Protein AF-A0AB37ZDE5-F1 (afdb_monomer_lite)

Foldseek 3Di:
DPPVVPCVVVPPCLVVLLCQLLVCLVVVHDLVPRPDPDPSSSVSSVNSNVVNNCVVVVVVPPPDDD

Secondary structure (DSSP, 8-state):
------HHHHT-HHHHHHHHHHHHHHTT--GGG----SHHHHHHHHHHHHHHHHHHHHTTT-S---

Organism: NCBI:txid592361

pLDDT: mean 75.12, std 16.87, range [42.28, 92.19]

Radius of gyration: 15.97 Å; chains: 1; bounding box: 31×32×51 Å

InterPro domains:
  IPR007040 Ribosome modulation factor [PF04957] (19-53)
  IPR023200 Ribosome modulation factor domain superfamily [G3DSA:1.10.10.620] (8-61)

Sequence (66 aa):
MDDKQDGRRQNNPHPTVREAGAEAARRGEPVYSCPYSHPAMRNSWLRGYSGAQQMTLGFELGGDDE

Structure (mmCIF, N/CA/C/O backbone):
data_AF-A0AB37ZDE5-F1
#
_entry.id   AF-A0AB37ZDE5-F1
#
loop_
_atom_site.group_PDB
_atom_site.id
_atom_site.type_symbol
_atom_site.label_atom_id
_atom_site.label_alt_id
_atom_site.label_comp_id
_atom_site.label_asym_id
_atom_site.label_entity_id
_atom_site.label_seq_id
_atom_site.pdbx_PDB_ins_code
_atom_site.Cartn_x
_atom_site.Cartn_y
_atom_site.Cartn_z
_atom_site.occupancy
_atom_site.B_iso_or_equiv
_atom_site.auth_seq_id
_atom_site.auth_comp_id
_atom_site.auth_asym_id
_atom_site.auth_atom_id
_atom_site.pdbx_PDB_model_num
ATOM 1 N N . MET A 1 1 ? 18.927 17.530 -26.390 1.00 42.28 1 MET A N 1
ATOM 2 C CA . MET A 1 1 ? 18.808 17.229 -24.949 1.00 42.28 1 MET A CA 1
ATOM 3 C C . MET A 1 1 ? 17.962 15.986 -24.874 1.00 42.28 1 MET A C 1
ATOM 5 O O . MET A 1 1 ? 16.743 16.049 -24.815 1.00 42.28 1 MET A O 1
ATOM 9 N N . ASP A 1 2 ? 18.627 14.864 -25.087 1.00 49.84 2 ASP A N 1
ATOM 10 C CA . ASP A 1 2 ? 18.021 13.555 -25.211 1.00 49.84 2 ASP A CA 1
ATOM 11 C C . 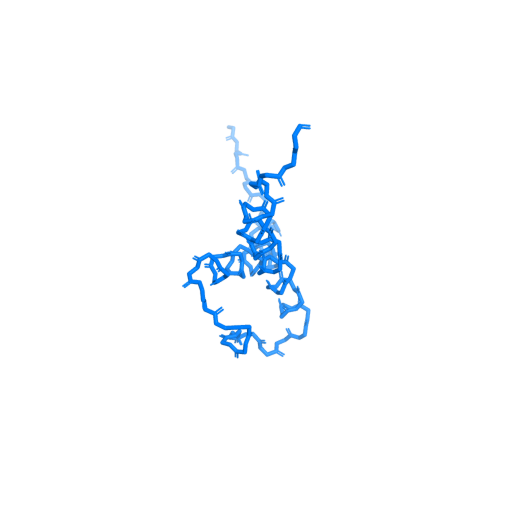ASP A 1 2 ? 17.673 13.086 -23.804 1.00 49.84 2 ASP A C 1
ATOM 13 O O . ASP A 1 2 ? 18.475 12.435 -23.133 1.00 49.84 2 ASP A O 1
ATOM 17 N N . ASP A 1 3 ? 16.473 13.465 -23.357 1.00 54.47 3 ASP A N 1
ATOM 18 C CA . ASP A 1 3 ? 15.751 12.863 -22.237 1.00 54.47 3 ASP A CA 1
ATOM 19 C C . ASP A 1 3 ? 15.461 11.399 -22.594 1.00 54.47 3 ASP A C 1
ATOM 21 O O . ASP A 1 3 ? 14.346 10.972 -22.897 1.00 54.47 3 ASP A O 1
ATOM 25 N N . LYS A 1 4 ? 16.530 10.603 -22.635 1.00 52.19 4 LYS A N 1
ATOM 26 C CA . LYS A 1 4 ? 16.497 9.160 -22.794 1.00 52.19 4 LYS A CA 1
ATOM 27 C C . LYS A 1 4 ? 16.042 8.619 -21.452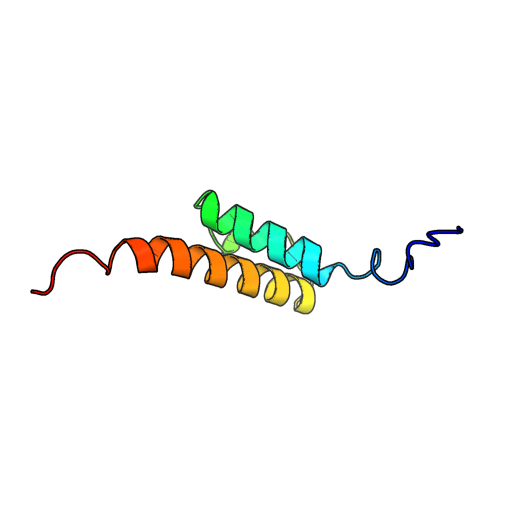 1.00 52.19 4 LYS A C 1
ATOM 29 O O . LYS A 1 4 ? 16.842 8.188 -20.627 1.00 52.19 4 LYS A O 1
ATOM 34 N N . GLN A 1 5 ? 14.738 8.755 -21.236 1.00 54.00 5 GLN A N 1
ATOM 35 C CA . GLN A 1 5 ? 13.984 8.232 -20.118 1.00 54.00 5 GLN A CA 1
ATOM 36 C C . GLN A 1 5 ? 14.434 6.782 -19.930 1.00 54.00 5 GLN A C 1
ATOM 38 O O . GLN A 1 5 ? 14.132 5.921 -20.756 1.00 54.00 5 GLN A O 1
ATOM 43 N N . ASP A 1 6 ? 15.273 6.539 -18.923 1.00 51.06 6 ASP A N 1
ATOM 44 C CA . ASP A 1 6 ? 15.895 5.241 -18.694 1.00 51.06 6 ASP A CA 1
ATOM 45 C C . ASP A 1 6 ? 14.775 4.198 -18.542 1.00 51.06 6 ASP A C 1
ATOM 47 O O . ASP A 1 6 ? 14.056 4.153 -17.540 1.00 51.06 6 ASP A O 1
ATOM 51 N N . GLY A 1 7 ? 14.579 3.390 -19.589 1.00 51.25 7 GLY A N 1
ATOM 52 C CA . GLY A 1 7 ? 13.516 2.385 -19.682 1.00 51.25 7 GLY A CA 1
ATOM 53 C C . GLY A 1 7 ? 13.598 1.315 -18.594 1.00 51.25 7 GLY A C 1
ATOM 54 O O . GLY A 1 7 ? 12.645 0.571 -18.379 1.00 51.25 7 GLY A O 1
ATOM 55 N N . ARG A 1 8 ? 14.706 1.263 -17.842 1.00 51.88 8 ARG A N 1
ATOM 56 C CA . ARG A 1 8 ? 14.859 0.357 -16.700 1.00 51.88 8 ARG A CA 1
ATOM 57 C C . ARG A 1 8 ? 14.041 0.815 -15.496 1.00 51.88 8 ARG A C 1
ATOM 59 O O . ARG A 1 8 ? 13.637 -0.028 -14.703 1.00 51.88 8 ARG A O 1
ATOM 66 N N . ARG A 1 9 ? 13.729 2.114 -15.376 1.00 47.91 9 ARG A N 1
ATOM 67 C CA . ARG A 1 9 ? 12.788 2.630 -14.360 1.00 47.91 9 ARG A CA 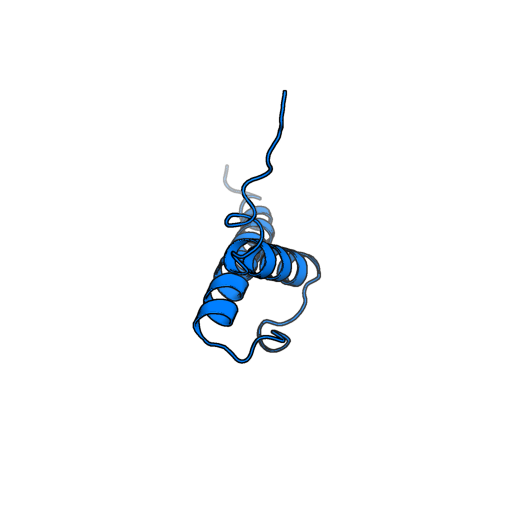1
ATOM 68 C C . ARG A 1 9 ? 11.330 2.321 -14.710 1.00 47.91 9 ARG A C 1
ATOM 70 O O . ARG A 1 9 ? 10.526 2.150 -13.802 1.00 47.91 9 ARG A O 1
ATOM 77 N N . GLN A 1 10 ? 11.014 2.204 -16.001 1.00 51.25 10 GLN A N 1
ATOM 78 C CA . GLN A 1 10 ? 9.686 1.815 -16.496 1.00 51.25 10 GLN A CA 1
ATOM 79 C C . GLN A 1 10 ? 9.438 0.303 -16.343 1.00 51.25 10 GLN A C 1
ATOM 81 O O . GLN A 1 10 ? 8.307 -0.114 -16.128 1.00 51.25 10 GLN A O 1
ATOM 86 N N . ASN A 1 11 ? 10.494 -0.521 -16.364 1.00 57.78 11 ASN A N 1
ATOM 87 C CA . ASN A 1 11 ? 10.416 -1.971 -16.145 1.00 57.78 11 ASN A CA 1
ATOM 88 C C . ASN A 1 11 ? 10.578 -2.383 -14.668 1.00 57.78 11 ASN A C 1
ATOM 90 O O . ASN A 1 11 ? 11.144 -3.432 -14.364 1.00 57.78 11 ASN A O 1
ATOM 94 N N . ASN A 1 12 ? 10.137 -1.547 -13.728 1.00 66.19 12 ASN A N 1
ATOM 95 C CA . ASN A 1 12 ? 10.079 -1.936 -12.324 1.00 66.19 12 ASN A CA 1
ATOM 96 C C . ASN A 1 12 ? 8.608 -1.929 -11.893 1.00 66.19 12 ASN A C 1
ATOM 98 O O . ASN A 1 12 ? 8.073 -0.866 -11.592 1.00 66.19 12 ASN A O 1
ATOM 102 N N . PRO A 1 13 ? 7.926 -3.090 -11.871 1.00 76.12 13 PRO A N 1
ATOM 103 C CA . PRO A 1 13 ? 6.492 -3.144 -11.585 1.00 76.12 13 PRO A CA 1
ATOM 104 C C . PRO A 1 13 ? 6.178 -2.797 -10.122 1.00 76.12 13 PRO A C 1
ATOM 106 O O . PRO A 1 13 ? 5.064 -2.409 -9.796 1.00 76.12 13 PRO A O 1
ATOM 109 N N . HIS A 1 14 ? 7.157 -2.896 -9.220 1.00 83.88 14 HIS A N 1
ATOM 110 C CA . HIS A 1 14 ? 6.992 -2.672 -7.782 1.00 83.88 14 HIS A CA 1
ATOM 111 C C . HIS A 1 14 ? 6.397 -1.303 -7.380 1.00 83.88 14 HIS A C 1
ATOM 113 O O . HIS A 1 14 ? 5.466 -1.307 -6.572 1.00 83.88 14 HIS A O 1
ATOM 119 N N . PRO A 1 15 ? 6.884 -0.143 -7.874 1.00 84.88 15 PRO A N 1
ATOM 120 C CA . PRO A 1 15 ? 6.272 1.161 -7.602 1.00 84.88 15 PRO A CA 1
ATOM 121 C C . PRO A 1 15 ? 4.821 1.263 -8.089 1.00 84.88 15 PRO A C 1
ATOM 123 O O . PRO A 1 15 ? 3.962 1.654 -7.305 1.00 84.88 15 PRO A O 1
ATOM 126 N N . THR A 1 16 ? 4.524 0.842 -9.321 1.00 86.62 16 THR A N 1
ATOM 127 C CA . THR A 1 16 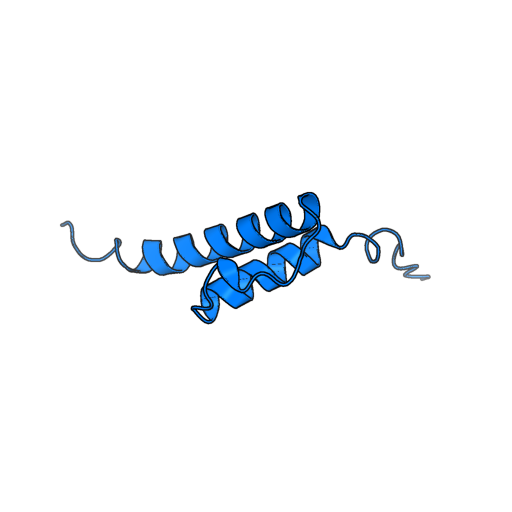? 3.155 0.854 -9.871 1.00 86.62 16 THR A CA 1
ATOM 128 C C . THR A 1 16 ? 2.219 -0.040 -9.060 1.00 86.62 16 THR A C 1
ATOM 130 O O . THR A 1 16 ? 1.112 0.351 -8.701 1.00 86.62 16 THR A O 1
ATOM 133 N N . VAL A 1 17 ? 2.687 -1.234 -8.697 1.00 89.12 17 VAL A N 1
ATOM 134 C CA . VAL A 1 17 ? 1.936 -2.187 -7.876 1.00 89.12 17 VAL A CA 1
ATOM 135 C C . VAL A 1 17 ? 1.685 -1.629 -6.470 1.00 89.12 17 VAL A C 1
ATOM 137 O O . VAL A 1 17 ? 0.604 -1.819 -5.914 1.00 89.12 17 VAL A O 1
ATOM 140 N N . ARG A 1 18 ? 2.653 -0.905 -5.896 1.00 90.94 18 ARG A N 1
ATOM 141 C CA . ARG A 1 18 ? 2.486 -0.214 -4.612 1.00 90.94 18 ARG A CA 1
ATOM 142 C C . ARG A 1 18 ? 1.425 0.880 -4.696 1.00 90.94 18 ARG A C 1
ATOM 144 O O . ARG A 1 18 ? 0.576 0.953 -3.813 1.00 90.94 18 ARG A O 1
ATOM 151 N N . GLU A 1 19 ? 1.455 1.706 -5.736 1.00 89.19 19 GLU A N 1
ATOM 152 C CA . GLU A 1 19 ? 0.467 2.771 -5.937 1.00 89.19 19 GLU A CA 1
ATOM 153 C C . GLU A 1 19 ? -0.949 2.207 -6.111 1.00 89.19 19 GLU A C 1
ATOM 155 O O . GLU A 1 19 ? -1.879 2.671 -5.451 1.00 89.19 19 GLU A O 1
ATOM 160 N N . ALA A 1 20 ? -1.095 1.122 -6.878 1.00 89.69 20 ALA A N 1
ATOM 161 C CA . ALA A 1 20 ? -2.359 0.399 -7.009 1.00 89.69 20 ALA A CA 1
ATOM 162 C C . ALA A 1 20 ? -2.883 -0.128 -5.658 1.00 89.69 20 ALA A C 1
ATOM 164 O O . ALA A 1 20 ? -4.086 -0.103 -5.407 1.00 89.69 20 ALA A O 1
ATOM 165 N N . GLY A 1 21 ? -1.994 -0.581 -4.766 1.00 91.25 21 GLY A N 1
ATOM 166 C CA . GLY A 1 21 ? -2.363 -0.983 -3.406 1.00 91.25 21 GLY A CA 1
ATOM 167 C C . GLY A 1 21 ? -2.840 0.185 -2.553 1.00 91.25 21 GLY A C 1
ATOM 168 O O . GLY A 1 21 ? -3.870 0.086 -1.889 1.00 91.25 21 GLY A O 1
ATOM 169 N N . ALA A 1 22 ? -2.139 1.317 -2.616 1.00 91.81 22 ALA A N 1
ATOM 170 C CA . ALA A 1 22 ? -2.539 2.534 -1.915 1.00 91.81 22 ALA A CA 1
ATOM 171 C C . ALA A 1 22 ? -3.889 3.076 -2.414 1.00 91.81 22 ALA A C 1
ATOM 173 O O . ALA A 1 22 ? -4.693 3.582 -1.634 1.00 91.81 22 ALA A O 1
ATOM 174 N N . GLU A 1 23 ? -4.160 2.980 -3.714 1.00 90.12 23 GLU A N 1
ATOM 175 C CA . GLU A 1 23 ? -5.449 3.350 -4.294 1.00 90.12 23 GLU A CA 1
ATOM 176 C C . GLU A 1 23 ? -6.575 2.400 -3.869 1.00 90.12 23 GLU A C 1
ATOM 178 O O . GLU A 1 23 ? -7.646 2.870 -3.496 1.00 90.12 23 GLU A O 1
ATOM 183 N N . ALA A 1 24 ? -6.328 1.088 -3.843 1.00 89.69 24 ALA A N 1
ATOM 184 C CA . ALA A 1 24 ? -7.298 0.113 -3.349 1.00 89.69 24 ALA A CA 1
ATOM 185 C C . ALA A 1 24 ? -7.681 0.378 -1.882 1.00 89.69 24 ALA A C 1
ATOM 187 O O . ALA A 1 24 ? -8.865 0.404 -1.559 1.00 89.69 24 ALA A O 1
ATOM 188 N N . ALA A 1 25 ? -6.708 0.675 -1.015 1.00 89.75 25 ALA A N 1
ATOM 189 C CA . ALA A 1 25 ? -6.988 1.064 0.369 1.00 89.75 25 ALA A CA 1
ATOM 190 C C . ALA A 1 25 ? -7.817 2.353 0.460 1.00 89.75 25 ALA A C 1
ATOM 192 O O . ALA A 1 25 ? -8.779 2.402 1.218 1.00 89.75 25 ALA A O 1
ATOM 193 N N . ARG A 1 26 ? -7.501 3.375 -0.351 1.00 86.44 26 ARG A N 1
ATOM 194 C CA . ARG A 1 26 ? -8.288 4.623 -0.418 1.00 86.44 26 ARG A CA 1
ATOM 195 C C . ARG A 1 26 ? -9.715 4.408 -0.925 1.00 86.44 26 ARG A C 1
ATOM 197 O O . ARG A 1 26 ? -10.611 5.142 -0.532 1.00 86.44 26 ARG A O 1
ATOM 204 N N . ARG A 1 27 ? -9.928 3.416 -1.793 1.00 87.44 27 ARG A N 1
ATOM 205 C CA . ARG A 1 27 ? -11.257 3.005 -2.270 1.00 87.44 27 ARG A CA 1
ATOM 206 C C . ARG A 1 27 ? -12.020 2.138 -1.262 1.00 87.44 27 ARG A C 1
ATOM 208 O O . ARG A 1 27 ? -13.190 1.865 -1.496 1.00 87.44 27 ARG A O 1
ATOM 215 N N . GLY A 1 28 ? -11.376 1.697 -0.178 1.00 84.81 28 GLY A N 1
ATOM 216 C CA . GLY A 1 28 ? -11.953 0.745 0.772 1.00 84.81 28 GLY A CA 1
ATOM 217 C C . GLY A 1 28 ? -12.047 -0.686 0.230 1.00 84.81 28 GLY A C 1
ATOM 218 O O . GLY A 1 28 ? -12.773 -1.503 0.790 1.00 84.81 28 GLY A O 1
ATOM 219 N N . GLU A 1 29 ? -11.323 -1.005 -0.849 1.00 86.56 29 GLU A N 1
ATOM 220 C CA . GLU A 1 29 ? -11.290 -2.361 -1.399 1.00 86.56 29 GLU A CA 1
ATOM 221 C C . GLU A 1 29 ? -10.628 -3.319 -0.406 1.00 86.56 29 GLU A C 1
ATOM 223 O O . GLU A 1 29 ? -9.654 -2.948 0.249 1.00 86.56 29 GLU A O 1
ATOM 228 N N . PRO A 1 30 ? -11.088 -4.567 -0.290 1.00 84.69 30 PRO A N 1
ATOM 229 C CA . PRO A 1 30 ? -10.506 -5.514 0.642 1.00 84.69 30 PRO A CA 1
ATOM 230 C C . PRO A 1 30 ? -9.145 -6.045 0.168 1.00 84.69 30 PRO A C 1
ATOM 232 O O . PRO A 1 30 ? -8.908 -6.267 -1.018 1.00 84.69 30 PRO A O 1
ATOM 235 N N . VAL A 1 31 ? -8.257 -6.358 1.119 1.00 84.19 31 VAL A N 1
ATOM 236 C CA . VAL A 1 31 ? -6.905 -6.898 0.854 1.00 84.19 31 VAL A CA 1
ATOM 237 C C . VAL A 1 31 ? -6.913 -8.171 -0.008 1.00 84.19 31 VAL A C 1
ATOM 239 O O . VAL A 1 31 ? -5.986 -8.408 -0.785 1.00 84.19 31 VAL A O 1
ATOM 242 N N . TYR A 1 32 ? -7.950 -9.002 0.116 1.00 84.56 32 TYR A N 1
ATOM 243 C CA . TYR A 1 32 ? -8.088 -10.233 -0.667 1.00 84.56 32 TYR A CA 1
ATOM 244 C C . TYR A 1 32 ? -8.439 -9.987 -2.145 1.00 84.56 32 TYR A C 1
ATOM 246 O O . TYR A 1 32 ? -8.286 -10.905 -2.944 1.00 84.56 32 TYR A O 1
ATOM 254 N N . SER A 1 33 ? -8.838 -8.765 -2.521 1.00 86.19 33 SER A N 1
ATOM 255 C CA . SER A 1 33 ? -9.080 -8.338 -3.913 1.00 86.19 33 SER A CA 1
ATOM 256 C C . SER A 1 33 ? -7.771 -8.129 -4.698 1.00 86.19 33 SER A C 1
ATOM 258 O O . SER A 1 33 ? -7.779 -7.771 -5.872 1.00 86.19 33 SER A O 1
ATOM 260 N N . CYS A 1 34 ? -6.607 -8.342 -4.065 1.00 83.50 34 CYS A N 1
ATOM 261 C CA . CYS A 1 34 ? -5.305 -8.190 -4.707 1.00 83.50 34 CYS A CA 1
ATOM 262 C C . CYS A 1 34 ? -5.182 -9.097 -5.956 1.00 83.50 34 CYS A C 1
ATOM 264 O O . CYS A 1 34 ? -5.146 -10.322 -5.810 1.00 83.50 34 CYS A O 1
ATOM 266 N N . PRO A 1 35 ? -5.024 -8.534 -7.173 1.00 83.12 35 PRO A N 1
ATOM 267 C CA . PRO A 1 35 ? -5.012 -9.312 -8.417 1.00 83.12 35 PRO A CA 1
ATOM 268 C C . PRO A 1 35 ? -3.666 -10.008 -8.691 1.00 83.12 35 PRO A C 1
ATOM 270 O O . PRO A 1 35 ? -3.513 -10.710 -9.689 1.00 83.12 35 PRO A O 1
ATOM 273 N N . TYR A 1 36 ? -2.659 -9.809 -7.834 1.00 85.06 36 TYR A N 1
ATOM 274 C CA . TYR A 1 36 ? -1.302 -10.303 -8.057 1.00 85.06 36 TYR A CA 1
ATOM 275 C C . TYR A 1 36 ? -1.069 -11.647 -7.363 1.00 85.06 36 TYR A C 1
ATOM 277 O O . TYR A 1 36 ? -0.982 -11.725 -6.137 1.00 85.06 36 TYR A O 1
ATOM 285 N N . SER A 1 37 ? -0.858 -12.703 -8.151 1.00 83.19 37 SER A N 1
ATOM 286 C CA . SER A 1 37 ? -0.469 -14.022 -7.628 1.00 83.19 37 SER A CA 1
ATOM 287 C C . SER A 1 37 ? 1.013 -14.102 -7.239 1.00 83.19 37 SER A C 1
ATOM 289 O O . SER A 1 37 ? 1.392 -14.932 -6.416 1.00 83.19 37 SER A O 1
ATOM 291 N N . HIS A 1 38 ? 1.870 -13.245 -7.809 1.00 87.81 38 HIS A N 1
ATOM 292 C CA . HIS A 1 38 ? 3.309 -13.288 -7.551 1.00 87.81 38 HIS A CA 1
ATOM 293 C C . HIS A 1 38 ? 3.652 -12.680 -6.173 1.00 87.81 38 HIS A C 1
ATOM 295 O O . HIS A 1 38 ? 3.321 -11.514 -5.928 1.00 87.81 38 HIS A O 1
ATOM 301 N N . PRO A 1 39 ? 4.352 -13.405 -5.276 1.00 87.00 39 PRO A N 1
ATOM 302 C CA . PRO A 1 39 ? 4.506 -13.002 -3.874 1.00 87.00 39 PRO A CA 1
ATOM 303 C C . PRO A 1 39 ? 5.233 -11.661 -3.694 1.00 87.00 39 PRO A C 1
ATOM 305 O O . PRO A 1 39 ? 4.843 -10.856 -2.849 1.00 87.00 39 PRO A O 1
ATOM 308 N N . ALA A 1 40 ? 6.235 -11.358 -4.525 1.00 87.25 40 ALA A N 1
ATOM 309 C CA . ALA A 1 40 ? 6.961 -10.087 -4.453 1.00 87.25 40 ALA A CA 1
ATOM 310 C C . ALA A 1 40 ? 6.104 -8.876 -4.884 1.00 87.25 40 ALA A C 1
ATOM 312 O O . ALA A 1 40 ? 6.217 -7.785 -4.313 1.00 87.25 40 ALA A O 1
ATOM 313 N N . MET A 1 41 ? 5.208 -9.070 -5.859 1.00 87.44 41 MET A N 1
ATOM 314 C CA . MET A 1 41 ? 4.263 -8.039 -6.301 1.00 87.44 41 MET A CA 1
ATOM 315 C C . MET A 1 41 ? 3.178 -7.836 -5.249 1.00 87.44 41 MET A C 1
ATOM 317 O O . MET A 1 41 ? 2.943 -6.709 -4.826 1.00 87.44 41 MET A O 1
ATOM 321 N N . ARG A 1 42 ? 2.603 -8.927 -4.733 1.00 90.19 42 ARG A N 1
ATOM 322 C CA . ARG A 1 42 ? 1.614 -8.873 -3.652 1.00 90.19 42 ARG A CA 1
ATOM 323 C C . ARG A 1 42 ? 2.159 -8.157 -2.417 1.00 90.19 42 ARG A C 1
ATOM 325 O O . ARG A 1 42 ? 1.481 -7.293 -1.882 1.00 90.19 42 ARG A O 1
ATOM 332 N N . ASN A 1 43 ? 3.401 -8.419 -2.007 1.00 91.06 43 ASN A N 1
ATOM 333 C CA . ASN A 1 43 ? 4.031 -7.681 -0.906 1.00 91.06 43 ASN A CA 1
ATOM 334 C C . ASN A 1 43 ? 4.178 -6.179 -1.232 1.00 91.06 43 ASN A C 1
ATOM 336 O O . ASN A 1 43 ? 3.884 -5.319 -0.409 1.00 91.06 43 ASN A O 1
ATOM 340 N N . SER A 1 44 ? 4.555 -5.839 -2.467 1.00 92.19 44 SER A N 1
ATOM 341 C CA . SER A 1 44 ? 4.646 -4.434 -2.898 1.00 92.19 44 SER A CA 1
ATOM 342 C C . SER A 1 44 ? 3.293 -3.720 -2.855 1.00 92.19 44 SER A C 1
ATOM 34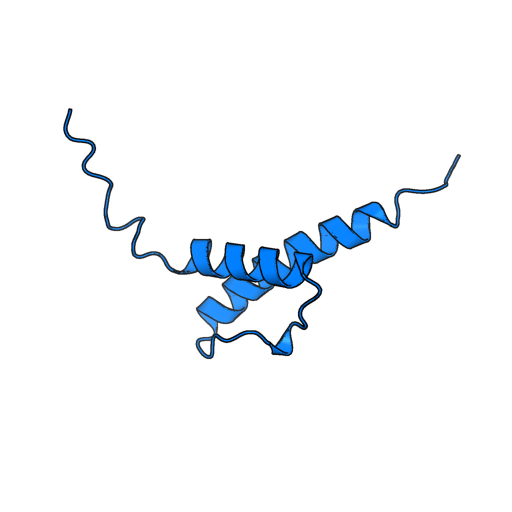4 O O . SER A 1 44 ? 3.230 -2.583 -2.391 1.00 92.19 44 SER A O 1
ATOM 346 N N . TRP A 1 45 ? 2.230 -4.413 -3.265 1.00 92.19 45 TRP A N 1
ATOM 347 C CA . TRP A 1 45 ? 0.847 -3.944 -3.213 1.00 92.19 45 TRP A CA 1
ATOM 348 C C . TRP A 1 45 ? 0.389 -3.743 -1.767 1.00 92.19 45 TRP A C 1
ATOM 350 O O . TRP A 1 45 ? -0.052 -2.655 -1.406 1.00 92.19 45 TRP A O 1
ATOM 360 N N . LEU A 1 46 ? 0.601 -4.746 -0.907 1.00 91.38 46 LEU A N 1
ATOM 361 C CA . LEU A 1 46 ? 0.263 -4.694 0.518 1.00 91.38 46 LEU A CA 1
ATOM 362 C C . LEU A 1 46 ? 0.965 -3.538 1.236 1.00 91.38 46 LEU A C 1
ATOM 364 O O . LEU A 1 46 ? 0.339 -2.848 2.029 1.00 91.38 46 LEU A O 1
ATOM 368 N N . ARG A 1 47 ? 2.239 -3.265 0.925 1.00 91.38 47 ARG A N 1
ATOM 369 C CA . ARG A 1 47 ? 2.966 -2.125 1.511 1.00 91.38 47 ARG A CA 1
ATOM 370 C C . ARG A 1 47 ? 2.313 -0.783 1.178 1.00 91.38 47 ARG A C 1
ATOM 372 O O . ARG A 1 47 ? 2.282 0.095 2.034 1.00 91.38 47 ARG A O 1
ATOM 379 N N . GLY A 1 48 ? 1.806 -0.613 -0.043 1.00 91.44 48 GLY A N 1
ATOM 380 C CA . GLY A 1 48 ? 1.071 0.594 -0.428 1.00 91.44 48 GLY A CA 1
ATOM 381 C C . GLY A 1 48 ? -0.306 0.660 0.224 1.00 91.44 48 GLY A C 1
ATOM 382 O O . GLY A 1 48 ? -0.679 1.695 0.770 1.00 91.44 48 GLY A O 1
ATOM 383 N N . TYR A 1 49 ? -1.010 -0.472 0.233 1.00 91.56 49 TYR A N 1
ATOM 384 C CA . TYR A 1 49 ? -2.323 -0.628 0.847 1.00 91.56 49 TYR A CA 1
ATOM 385 C C . TYR A 1 49 ? -2.298 -0.290 2.341 1.00 91.56 49 TYR A C 1
ATOM 387 O O . TYR A 1 49 ? -3.007 0.607 2.779 1.00 91.56 49 TYR A O 1
ATOM 395 N N . SER A 1 50 ? -1.421 -0.925 3.123 1.00 89.31 50 SER A N 1
ATOM 396 C CA . SER A 1 50 ? -1.282 -0.652 4.558 1.00 89.31 50 SER A CA 1
ATOM 397 C C . SER A 1 50 ? -0.780 0.764 4.844 1.00 89.31 50 SER A C 1
ATOM 399 O O . SER A 1 50 ? -1.113 1.320 5.884 1.00 89.31 50 SER A O 1
ATOM 401 N N . GLY A 1 51 ? 0.014 1.366 3.951 1.00 88.19 51 GLY A N 1
ATOM 402 C CA . GLY A 1 51 ? 0.434 2.764 4.083 1.00 88.19 51 GLY A CA 1
ATOM 403 C C . GLY A 1 51 ? -0.744 3.731 3.955 1.00 88.19 51 GLY A C 1
ATOM 404 O O . GLY A 1 51 ? -0.938 4.589 4.809 1.00 88.19 51 GLY A O 1
ATOM 405 N N . ALA A 1 52 ? -1.575 3.556 2.928 1.00 87.44 52 ALA A N 1
ATOM 406 C CA . ALA A 1 52 ? -2.782 4.358 2.741 1.00 87.44 52 ALA A CA 1
ATOM 407 C C . ALA A 1 52 ? -3.866 4.061 3.787 1.00 87.44 52 ALA A C 1
ATOM 409 O O . ALA A 1 52 ? -4.540 4.983 4.239 1.00 87.44 52 ALA A O 1
ATOM 410 N N . GLN A 1 53 ? -3.986 2.805 4.224 1.00 84.12 53 GLN A N 1
ATOM 411 C CA . GLN A 1 53 ? -4.918 2.413 5.276 1.00 84.12 53 GLN A CA 1
ATOM 412 C C . GLN A 1 53 ? -4.543 3.032 6.635 1.00 84.12 53 GLN A C 1
ATOM 414 O O . GLN A 1 53 ? -5.407 3.492 7.370 1.00 84.12 53 GLN A O 1
ATOM 419 N N . GLN A 1 54 ? -3.250 3.112 6.963 1.00 77.62 54 GLN A N 1
ATOM 420 C CA . GLN A 1 54 ? -2.799 3.799 8.178 1.00 77.62 54 GLN A CA 1
ATOM 421 C C . GLN A 1 54 ? -3.021 5.312 8.115 1.00 77.62 54 GLN A C 1
ATOM 423 O O . GLN A 1 54 ? -3.300 5.911 9.143 1.00 77.62 54 GLN A O 1
ATOM 428 N N . MET A 1 55 ? -2.933 5.938 6.937 1.00 66.94 55 MET A N 1
ATOM 429 C CA . MET A 1 55 ? -3.238 7.368 6.797 1.00 66.94 55 MET A CA 1
ATOM 430 C C . MET A 1 55 ? -4.733 7.665 6.956 1.00 66.94 55 MET A C 1
ATOM 432 O O . MET A 1 55 ? -5.072 8.699 7.520 1.00 66.94 55 MET A O 1
ATOM 436 N N . THR A 1 56 ? -5.621 6.770 6.504 1.00 63.22 56 THR A N 1
ATOM 437 C CA . THR A 1 56 ? -7.060 6.930 6.774 1.00 63.22 56 THR A CA 1
ATOM 438 C C . THR A 1 56 ? -7.386 6.680 8.243 1.00 63.22 56 THR A C 1
ATOM 440 O O . THR A 1 56 ? -8.142 7.453 8.805 1.00 63.22 56 THR A O 1
ATOM 443 N N . LEU A 1 57 ? -6.766 5.685 8.892 1.00 59.59 57 LEU A N 1
ATOM 444 C CA . LEU A 1 57 ? -7.024 5.381 10.307 1.00 59.59 57 LEU A CA 1
ATOM 445 C C . LEU A 1 57 ? -6.369 6.399 11.259 1.00 59.59 57 LEU A C 1
ATOM 447 O O . LEU A 1 57 ? -6.909 6.728 12.308 1.00 59.59 57 LEU A O 1
ATOM 451 N N . GLY A 1 58 ? -5.199 6.929 10.893 1.00 56.53 58 GLY A N 1
ATOM 452 C CA . GLY A 1 58 ? -4.490 7.963 11.650 1.00 56.53 58 GLY A CA 1
ATOM 453 C C . GLY A 1 58 ? -5.191 9.323 11.630 1.00 56.53 58 GLY A C 1
ATOM 454 O O . GLY A 1 58 ? -4.938 10.142 12.506 1.00 56.53 58 GLY A O 1
ATOM 455 N N . PHE A 1 59 ? -6.099 9.552 10.677 1.00 52.53 59 PHE A N 1
ATOM 456 C CA . PHE A 1 59 ? -7.004 10.703 10.696 1.00 52.53 59 PHE A CA 1
ATOM 457 C C . PHE A 1 59 ? -8.122 10.543 11.746 1.00 52.53 59 PHE A C 1
ATOM 459 O O . PHE A 1 59 ? -8.656 11.536 12.227 1.00 52.53 59 PHE A O 1
ATOM 466 N N . GLU A 1 60 ? -8.439 9.311 12.154 1.00 49.97 60 GLU A N 1
ATOM 467 C CA . GLU A 1 60 ? -9.541 8.985 13.073 1.00 49.97 60 GLU A CA 1
ATOM 468 C C . GLU A 1 60 ? -9.099 8.877 14.548 1.00 49.97 60 GLU A C 1
ATOM 470 O O . GLU A 1 60 ? -9.943 8.805 15.434 1.00 49.97 60 GLU A O 1
ATOM 475 N N . LEU A 1 61 ? -7.789 8.906 14.830 1.00 49.38 61 LEU A N 1
ATOM 476 C CA . LEU A 1 61 ? -7.203 8.893 16.186 1.00 49.38 61 LEU A CA 1
ATOM 477 C C . LEU A 1 61 ? -6.519 10.224 16.564 1.00 49.38 61 LEU A C 1
ATOM 479 O O . LEU A 1 61 ? -5.663 10.258 17.444 1.00 49.38 61 LEU A O 1
ATOM 483 N N . GLY A 1 62 ? -6.870 11.312 15.874 1.00 46.62 62 GLY A N 1
ATOM 484 C CA . GLY A 1 62 ? -6.401 12.675 16.159 1.00 46.62 62 GLY A CA 1
ATOM 485 C C . GLY A 1 62 ? -7.507 13.634 16.612 1.00 46.62 62 GLY A C 1
ATOM 486 O O . GLY A 1 62 ? -7.313 14.845 16.542 1.00 46.62 62 GLY A O 1
ATOM 487 N N . GLY A 1 63 ? -8.669 13.107 17.006 1.00 52.94 63 GLY A N 1
ATOM 488 C CA . GLY A 1 63 ? -9.696 13.846 17.733 1.00 52.94 63 GLY A CA 1
ATOM 489 C C . GLY A 1 63 ? -9.613 13.498 19.215 1.00 52.94 63 GLY A C 1
ATOM 490 O O . GLY A 1 63 ? -9.748 12.329 19.563 1.00 52.94 63 GLY A O 1
ATOM 491 N N . ASP A 1 64 ? -9.390 14.530 20.029 1.00 55.72 64 ASP A N 1
ATOM 492 C CA . ASP A 1 64 ? -9.562 14.572 21.487 1.00 55.72 64 ASP A CA 1
ATOM 493 C C . ASP A 1 64 ? -8.472 13.897 22.349 1.00 55.72 64 ASP A C 1
ATOM 495 O O . ASP A 1 64 ? -8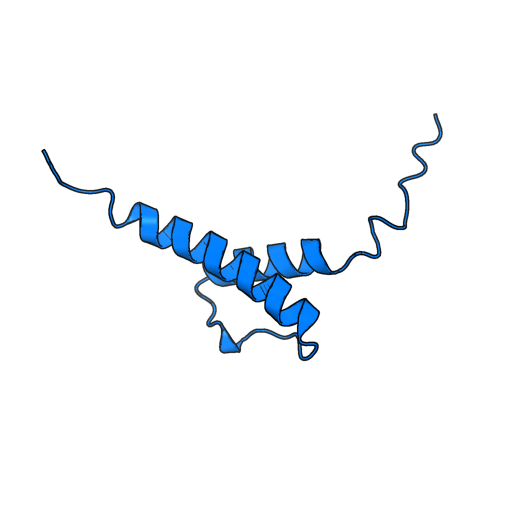.609 12.754 22.775 1.00 55.72 64 ASP A O 1
ATOM 499 N N . ASP A 1 65 ? -7.424 14.658 22.691 1.00 47.00 65 ASP A N 1
ATOM 500 C CA . ASP A 1 65 ? -6.997 14.796 24.096 1.00 47.00 65 ASP A CA 1
ATOM 501 C C . ASP A 1 65 ? -6.319 16.172 24.300 1.00 47.00 65 ASP A C 1
ATOM 503 O O . ASP A 1 65 ? -5.579 16.636 23.431 1.00 47.00 65 ASP A O 1
ATOM 507 N N . GLU A 1 66 ? -6.686 16.815 25.410 1.00 56.97 66 GLU A N 1
ATOM 508 C CA . GLU A 1 66 ? -6.644 18.240 25.813 1.00 56.97 66 GLU A CA 1
ATOM 509 C C . GLU A 1 66 ? -5.316 19.027 25.710 1.00 56.97 66 GLU A C 1
ATOM 511 O O . GLU A 1 66 ? -4.241 18.510 26.092 1.00 56.97 66 GLU A O 1
#